Protein AF-A0A4U6M0X3-F1 (afdb_monomer)

Solvent-accessible surface area (backbone atoms only — not comparable to full-atom values): 4436 Å² total; per-residue (Å²): 131,94,80,52,64,73,71,31,24,63,68,73,17,92,46,90,77,32,69,64,73,61,67,56,93,77,85,82,76,87,84,74,75,76,83,42,97,47,71,72,58,19,49,46,52,71,47,17,47,68,55,95,92,39,58,35,85,84,48,23,58,68,60,55,58,76,72,110

Sequence (68 aa):
ESARRDALGAFGGHWDNTPFSSTVNGYIFADYIAASGSTQKSLGLTLNRVVDNKPQFQDNFVTLANRA

Structure (mmCIF, N/CA/C/O backbone):
data_AF-A0A4U6M0X3-F1
#
_entry.id   AF-A0A4U6M0X3-F1
#
loop_
_atom_site.group_PDB
_atom_site.id
_atom_site.type_symbol
_atom_site.label_atom_id
_atom_site.label_alt_id
_atom_site.label_comp_id
_atom_site.label_asym_id
_atom_site.label_entity_id
_atom_site.label_seq_id
_atom_site.pdbx_PDB_ins_code
_atom_site.Cartn_x
_atom_site.Cartn_y
_atom_site.Cartn_z
_atom_site.occupancy
_atom_site.B_iso_or_equiv
_atom_site.auth_seq_id
_atom_site.auth_comp_id
_atom_site.auth_asym_id
_atom_site.auth_atom_id
_atom_site.pdbx_PDB_model_num
ATOM 1 N N . GLU A 1 1 ? 8.020 6.208 0.483 1.00 91.75 1 GLU A N 1
ATOM 2 C CA . GLU A 1 1 ? 6.920 7.174 0.704 1.00 91.75 1 GLU A CA 1
ATOM 3 C C . GLU A 1 1 ? 6.746 7.980 -0.589 1.00 91.75 1 GLU A C 1
ATOM 5 O O . GLU A 1 1 ? 7.702 8.030 -1.353 1.00 91.75 1 GLU A O 1
ATOM 10 N N . SER A 1 2 ? 5.537 8.444 -0.927 1.00 95.81 2 SER A N 1
ATOM 11 C CA . SER A 1 2 ? 5.215 9.120 -2.209 1.00 95.81 2 SER A CA 1
ATOM 12 C C . SER A 1 2 ? 5.433 8.317 -3.516 1.00 95.81 2 SER A C 1
ATOM 14 O O . SER A 1 2 ? 5.356 8.876 -4.609 1.00 95.81 2 SER A O 1
ATOM 16 N N . ALA A 1 3 ? 5.660 7.001 -3.439 1.00 95.94 3 ALA A N 1
ATOM 17 C CA . ALA A 1 3 ? 5.805 6.141 -4.616 1.00 95.94 3 ALA A CA 1
ATOM 18 C C . ALA A 1 3 ? 4.465 5.957 -5.348 1.00 95.94 3 ALA A C 1
ATOM 20 O O . ALA A 1 3 ? 3.425 5.775 -4.713 1.00 95.94 3 ALA A O 1
ATOM 21 N N . ARG A 1 4 ? 4.496 5.965 -6.685 1.00 95.12 4 ARG A N 1
ATOM 22 C CA . ARG A 1 4 ? 3.316 5.793 -7.542 1.00 95.12 4 ARG A CA 1
ATOM 23 C C . ARG A 1 4 ? 3.487 4.603 -8.472 1.00 95.12 4 ARG A C 1
ATOM 25 O O . ARG A 1 4 ? 4.578 4.384 -8.986 1.00 95.12 4 ARG A O 1
ATOM 32 N N . ARG A 1 5 ? 2.388 3.896 -8.743 1.00 95.19 5 ARG A N 1
ATOM 33 C CA . ARG A 1 5 ? 2.344 2.722 -9.628 1.00 95.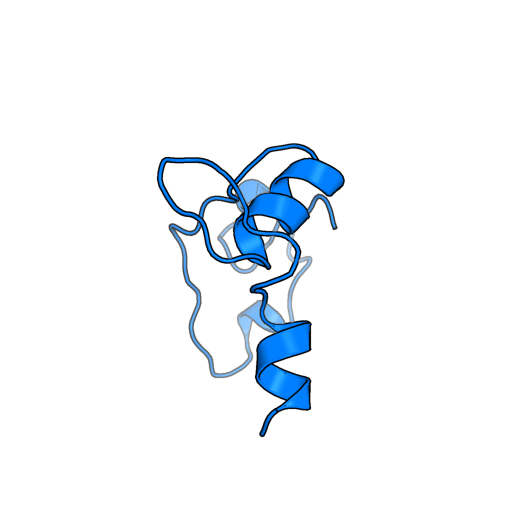19 5 ARG A CA 1
ATOM 34 C C . ARG A 1 5 ? 2.996 2.974 -10.990 1.00 95.19 5 ARG A C 1
ATOM 36 O O . ARG A 1 5 ? 3.808 2.179 -11.433 1.00 95.19 5 ARG A O 1
ATOM 43 N N . ASP A 1 6 ? 2.671 4.092 -11.628 1.00 95.12 6 ASP A N 1
ATOM 44 C CA . ASP A 1 6 ? 3.149 4.445 -12.970 1.00 95.12 6 ASP A CA 1
ATOM 45 C C . ASP A 1 6 ? 4.652 4.760 -13.037 1.00 95.12 6 ASP A C 1
ATOM 47 O O . ASP A 1 6 ? 5.237 4.769 -14.117 1.00 95.12 6 ASP A O 1
ATOM 51 N N . ALA A 1 7 ? 5.288 4.985 -11.886 1.00 96.19 7 ALA A N 1
ATOM 52 C CA . ALA A 1 7 ? 6.717 5.243 -11.781 1.00 96.19 7 ALA A CA 1
ATOM 53 C C . ALA A 1 7 ? 7.538 4.001 -11.392 1.00 96.19 7 ALA A C 1
ATOM 55 O O . ALA A 1 7 ? 8.758 4.112 -11.299 1.00 96.19 7 ALA A O 1
ATOM 56 N N . LEU A 1 8 ? 6.912 2.844 -11.138 1.00 97.19 8 LEU A N 1
ATOM 57 C CA . LEU A 1 8 ? 7.595 1.623 -10.695 1.00 97.19 8 LEU A CA 1
ATOM 58 C C . LEU A 1 8 ? 7.657 0.585 -11.823 1.00 97.19 8 LEU A C 1
ATOM 60 O O . LEU A 1 8 ? 6.620 0.169 -12.344 1.00 97.19 8 LEU A O 1
ATOM 64 N N . GLY A 1 9 ? 8.862 0.116 -12.157 1.00 96.88 9 GLY A N 1
ATOM 65 C CA . GLY A 1 9 ? 9.088 -0.866 -13.226 1.00 96.88 9 GLY A CA 1
ATOM 66 C C . GLY A 1 9 ? 8.289 -2.165 -13.057 1.00 96.88 9 GLY A C 1
ATOM 67 O O . GLY A 1 9 ? 7.709 -2.663 -14.017 1.00 96.88 9 GLY A O 1
ATOM 68 N N . ALA A 1 10 ? 8.138 -2.657 -11.824 1.00 96.44 10 ALA A N 1
ATOM 69 C CA . ALA A 1 10 ? 7.370 -3.865 -11.495 1.00 96.44 10 ALA A CA 1
ATOM 70 C C . ALA A 1 10 ? 5.868 -3.747 -11.818 1.00 96.44 10 ALA A C 1
ATOM 72 O O . ALA A 1 10 ? 5.167 -4.752 -11.874 1.00 96.44 10 ALA A O 1
ATOM 73 N N . PHE A 1 11 ? 5.369 -2.528 -12.043 1.00 95.94 11 PHE A N 1
ATOM 74 C CA . PHE A 1 11 ? 3.996 -2.252 -12.465 1.00 95.94 11 PHE A CA 1
ATOM 75 C C . PHE A 1 11 ? 3.900 -1.832 -13.944 1.00 95.94 11 PHE A C 1
ATOM 77 O O . PHE A 1 11 ? 2.859 -1.333 -14.372 1.00 95.94 11 PHE A O 1
ATOM 84 N N . GLY A 1 12 ? 4.970 -2.011 -14.728 1.00 94.12 12 GLY A N 1
ATOM 85 C CA . GLY A 1 12 ? 5.044 -1.595 -16.131 1.00 94.12 12 GLY A CA 1
ATOM 86 C C . GLY A 1 12 ? 5.458 -0.134 -16.339 1.00 94.12 12 GLY A C 1
ATOM 87 O O . GLY A 1 12 ? 5.219 0.417 -17.413 1.00 94.12 12 GLY A O 1
ATOM 88 N N . GLY A 1 13 ? 6.047 0.514 -15.326 1.00 94.12 13 GLY A N 1
ATOM 89 C CA . GLY A 1 13 ? 6.615 1.857 -15.454 1.00 94.12 13 GLY A CA 1
ATOM 90 C C . GLY A 1 13 ? 7.766 1.924 -16.467 1.00 94.12 13 GLY A C 1
ATOM 91 O O . GLY A 1 13 ? 8.398 0.919 -16.782 1.00 94.12 13 GLY A 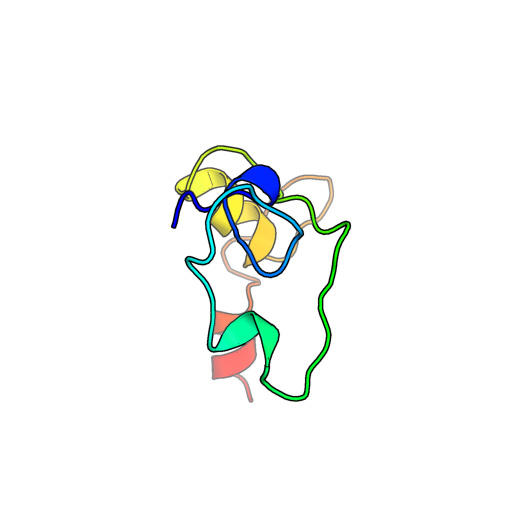O 1
ATOM 92 N N . HIS A 1 14 ? 8.056 3.129 -16.969 1.00 95.00 14 HIS A N 1
ATOM 93 C CA . HIS A 1 14 ? 9.043 3.334 -18.041 1.00 95.00 14 HIS A CA 1
ATOM 94 C C . HIS A 1 14 ? 10.470 2.879 -17.681 1.00 95.00 14 HIS A C 1
ATOM 96 O O . HIS A 1 14 ? 11.210 2.432 -18.554 1.00 95.00 14 HIS A O 1
ATOM 102 N N . TRP A 1 15 ? 10.861 3.002 -16.411 1.00 95.94 15 TRP A N 1
ATOM 103 C CA . TRP A 1 15 ? 12.212 2.696 -15.942 1.00 95.94 15 TRP A CA 1
ATOM 104 C C . TRP A 1 15 ? 12.270 1.356 -15.207 1.00 95.94 15 TRP A C 1
ATOM 106 O O . TRP A 1 15 ? 11.404 1.059 -14.384 1.00 95.94 15 TRP A O 1
ATOM 116 N N . ASP A 1 16 ? 13.353 0.603 -15.409 1.00 96.38 16 ASP A N 1
ATOM 117 C CA . ASP A 1 16 ? 13.672 -0.589 -14.614 1.00 96.38 16 ASP A CA 1
ATOM 118 C C . ASP A 1 16 ? 14.291 -0.201 -13.260 1.00 96.38 16 ASP A C 1
ATOM 120 O O . ASP A 1 16 ? 15.493 -0.308 -13.023 1.00 96.38 16 ASP A O 1
ATOM 124 N N . ASN A 1 17 ? 13.462 0.352 -12.376 1.00 97.31 17 ASN A N 1
ATOM 125 C CA . ASN A 1 17 ? 13.879 0.884 -11.077 1.00 97.31 17 ASN A CA 1
ATOM 126 C C . ASN A 1 17 ? 13.429 0.027 -9.880 1.00 97.31 17 ASN A C 1
ATOM 128 O O . ASN A 1 17 ? 13.620 0.424 -8.731 1.00 97.31 17 ASN A O 1
ATOM 132 N N . THR A 1 18 ? 12.856 -1.153 -10.130 1.00 97.62 18 THR A N 1
ATOM 133 C CA . THR A 1 18 ? 12.428 -2.105 -9.089 1.00 97.62 18 THR A CA 1
ATOM 134 C C . THR A 1 18 ? 12.815 -3.560 -9.407 1.00 97.62 18 THR A C 1
ATOM 136 O O . THR A 1 18 ? 11.961 -4.443 -9.303 1.00 97.62 18 THR A O 1
ATOM 139 N N . PRO A 1 19 ? 14.075 -3.863 -9.768 1.00 97.06 19 PRO A N 1
ATOM 140 C CA . PRO A 1 19 ? 14.466 -5.187 -10.270 1.00 97.06 19 PRO A CA 1
ATOM 141 C C . PRO A 1 19 ? 14.212 -6.328 -9.270 1.00 97.06 19 PRO A C 1
ATOM 143 O O . PRO A 1 19 ? 13.815 -7.426 -9.657 1.00 97.06 19 PRO A O 1
ATOM 146 N N . PHE A 1 20 ? 14.373 -6.067 -7.968 1.00 97.38 20 PHE A N 1
ATOM 147 C CA . PHE A 1 20 ? 14.043 -7.042 -6.923 1.00 97.38 20 PHE A CA 1
ATOM 148 C C . PHE A 1 20 ? 12.543 -7.381 -6.912 1.00 97.38 20 PHE A C 1
ATOM 150 O O . PHE A 1 20 ? 12.169 -8.549 -6.990 1.00 97.38 20 PHE A O 1
ATOM 157 N N . SER A 1 21 ? 11.673 -6.366 -6.877 1.00 96.38 21 SER A N 1
ATOM 158 C CA . SER A 1 21 ? 10.217 -6.569 -6.862 1.00 96.38 21 SER A CA 1
ATOM 159 C C . SER A 1 21 ? 9.687 -7.183 -8.159 1.00 96.38 21 SER A C 1
ATOM 161 O O . SER A 1 21 ? 8.658 -7.847 -8.128 1.00 96.38 21 SER A O 1
ATOM 163 N N . SER A 1 22 ? 10.383 -6.987 -9.282 1.00 95.69 22 SER A N 1
ATOM 164 C CA . SER A 1 22 ? 10.038 -7.589 -10.576 1.00 95.69 22 SER A CA 1
ATOM 165 C C . SER A 1 22 ? 10.361 -9.089 -10.664 1.00 95.69 22 SER A C 1
ATOM 167 O O . SER A 1 22 ? 9.910 -9.745 -11.598 1.00 95.69 22 SER A O 1
ATOM 169 N N . THR A 1 23 ? 11.167 -9.634 -9.744 1.00 95.81 23 THR A N 1
ATOM 170 C CA . THR A 1 23 ? 11.716 -11.003 -9.851 1.00 95.81 23 THR A CA 1
ATOM 171 C C . THR A 1 23 ? 11.417 -11.896 -8.652 1.00 95.81 23 THR A C 1
ATOM 173 O O . THR A 1 23 ? 11.413 -13.120 -8.786 1.00 95.81 23 THR A O 1
ATOM 176 N N . VAL A 1 24 ? 11.167 -11.317 -7.478 1.00 97.00 24 VAL A N 1
ATOM 177 C CA . VAL A 1 24 ? 10.838 -12.081 -6.272 1.00 97.00 24 VAL A CA 1
ATOM 178 C C . VAL A 1 24 ? 9.504 -12.823 -6.429 1.00 97.00 24 VAL A C 1
ATOM 180 O O . VAL A 1 24 ? 8.543 -12.298 -6.987 1.00 97.00 24 VAL A O 1
ATOM 183 N N . ASN A 1 25 ? 9.420 -14.047 -5.901 1.00 97.19 25 ASN A N 1
ATOM 184 C CA . ASN A 1 25 ? 8.163 -14.791 -5.853 1.00 97.19 25 ASN A CA 1
ATOM 185 C C . ASN A 1 25 ? 7.211 -14.137 -4.835 1.00 97.19 25 ASN A C 1
ATOM 187 O O . ASN A 1 25 ? 7.487 -14.142 -3.634 1.00 97.19 25 ASN A O 1
ATOM 191 N N . GLY A 1 26 ? 6.109 -13.561 -5.311 1.00 95.12 26 GLY A N 1
ATOM 192 C CA . GLY A 1 26 ? 5.143 -12.854 -4.479 1.00 95.12 26 GLY A CA 1
ATOM 193 C C . GLY A 1 26 ? 3.907 -12.405 -5.253 1.00 95.12 26 GLY A C 1
ATOM 194 O O . GLY A 1 26 ? 3.740 -12.714 -6.431 1.00 95.12 26 GLY A O 1
ATOM 195 N N . TYR A 1 27 ? 3.035 -11.659 -4.574 1.00 96.25 27 TYR A N 1
ATOM 196 C CA . TYR A 1 27 ? 1.812 -11.110 -5.157 1.00 96.25 27 TYR A C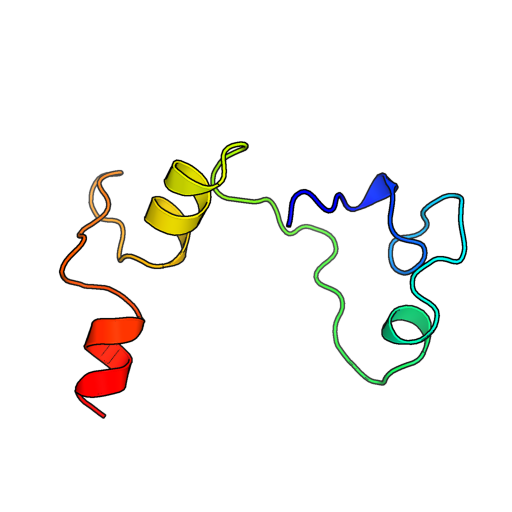A 1
ATOM 197 C C . TYR A 1 27 ? 1.942 -9.604 -5.388 1.00 96.25 27 TYR A C 1
ATOM 199 O O . TYR A 1 27 ? 2.340 -8.864 -4.487 1.00 96.25 27 TYR A O 1
ATOM 207 N N . ILE A 1 28 ? 1.538 -9.148 -6.575 1.00 94.50 28 ILE A N 1
ATOM 208 C CA . ILE A 1 28 ? 1.383 -7.727 -6.897 1.00 94.50 28 ILE A CA 1
ATOM 209 C C . ILE A 1 28 ? -0.106 -7.383 -6.872 1.00 94.50 28 ILE A C 1
ATOM 211 O O . ILE A 1 28 ? -0.890 -7.887 -7.673 1.00 94.50 28 ILE A O 1
ATOM 215 N N . PHE A 1 29 ? -0.495 -6.483 -5.971 1.00 96.00 29 PHE A N 1
ATOM 216 C CA . PHE A 1 29 ? -1.841 -5.912 -5.934 1.00 96.00 29 PHE A CA 1
ATOM 217 C C . PHE A 1 29 ? -1.900 -4.702 -6.875 1.00 96.00 29 PHE A C 1
ATOM 219 O O . PHE A 1 29 ? -1.570 -3.582 -6.486 1.00 96.00 29 PHE A O 1
ATOM 226 N N . ALA A 1 30 ? -2.281 -4.934 -8.133 1.00 94.50 30 ALA A N 1
ATOM 227 C CA . ALA A 1 30 ? -2.215 -3.922 -9.192 1.00 94.50 30 ALA A CA 1
ATOM 228 C C . ALA A 1 30 ? -3.218 -2.763 -9.029 1.00 94.50 30 ALA A C 1
ATOM 230 O O . ALA A 1 30 ? -2.954 -1.658 -9.511 1.00 94.50 30 ALA A O 1
ATOM 231 N N . ASP A 1 31 ? -4.323 -2.993 -8.315 1.00 95.56 31 ASP A N 1
ATOM 232 C CA . ASP A 1 31 ? -5.447 -2.053 -8.179 1.00 95.56 31 ASP A CA 1
ATOM 233 C C . ASP A 1 31 ? -5.572 -1.439 -6.774 1.00 95.56 31 ASP A C 1
ATOM 235 O O . ASP A 1 31 ? -6.626 -0.936 -6.386 1.00 95.56 31 ASP A O 1
ATOM 239 N N . TYR A 1 32 ? -4.491 -1.462 -5.989 1.00 95.56 32 TYR A N 1
ATOM 240 C CA . TYR A 1 32 ? -4.458 -0.790 -4.691 1.00 95.56 32 TYR A CA 1
ATOM 241 C C . TYR A 1 32 ? -4.431 0.740 -4.849 1.00 95.56 32 TYR A C 1
ATOM 243 O O . TYR A 1 32 ? -3.591 1.294 -5.561 1.00 95.56 32 TYR A O 1
ATOM 251 N N . ILE A 1 33 ? -5.315 1.432 -4.125 1.00 96.12 33 ILE A N 1
ATOM 252 C CA . ILE A 1 33 ? -5.398 2.897 -4.072 1.00 96.12 33 ILE A CA 1
ATOM 253 C C . ILE A 1 33 ? -5.262 3.336 -2.612 1.00 96.12 33 ILE A C 1
ATOM 255 O O . ILE A 1 33 ? -5.947 2.819 -1.731 1.00 96.12 33 ILE A O 1
ATOM 259 N N . ALA A 1 34 ? -4.381 4.303 -2.347 1.00 96.62 34 ALA A N 1
ATOM 260 C CA . ALA A 1 34 ? -4.190 4.839 -1.003 1.00 96.62 34 ALA A CA 1
ATOM 261 C C . ALA A 1 34 ? -5.439 5.587 -0.505 1.00 96.62 34 ALA A C 1
ATOM 263 O O . ALA A 1 34 ? -6.108 6.283 -1.267 1.00 96.62 34 ALA A O 1
ATOM 264 N N . ALA A 1 35 ? -5.702 5.527 0.802 1.00 95.88 35 ALA A N 1
ATOM 265 C CA . ALA A 1 35 ? -6.866 6.170 1.415 1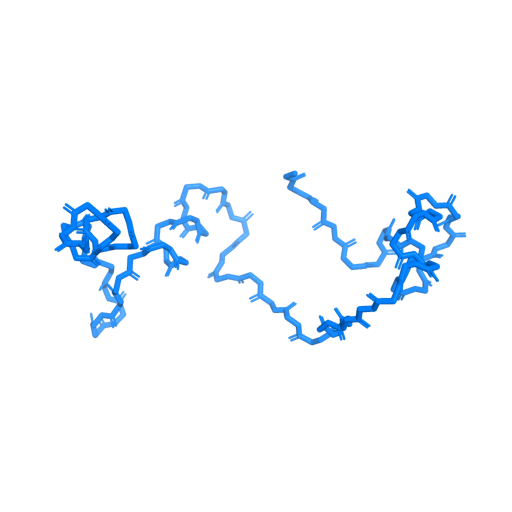.00 95.88 35 ALA A CA 1
ATOM 266 C C . ALA A 1 35 ? -6.860 7.716 1.329 1.00 95.88 35 ALA A C 1
ATOM 268 O O . ALA A 1 35 ? -7.894 8.358 1.513 1.00 95.88 35 ALA A O 1
ATOM 269 N N . SER A 1 36 ? -5.698 8.337 1.088 1.00 95.62 36 SER A N 1
ATOM 270 C CA . SER A 1 36 ? -5.545 9.783 0.875 1.00 95.62 36 SER A CA 1
ATOM 271 C C . SER A 1 36 ? -4.206 10.108 0.200 1.00 95.62 36 SER A C 1
ATOM 273 O O . SER A 1 36 ? -3.254 9.338 0.305 1.00 95.62 36 SER A O 1
ATOM 275 N N . GLY A 1 37 ? -4.111 11.280 -0.440 1.00 96.06 37 GLY A N 1
ATOM 276 C CA . GLY A 1 37 ? -2.892 11.771 -1.099 1.00 96.06 37 GLY A CA 1
ATOM 277 C C . GLY A 1 37 ? -1.852 12.429 -0.179 1.00 96.06 37 GLY A C 1
ATOM 278 O O . GLY A 1 37 ? -0.753 12.715 -0.635 1.00 96.06 37 GLY A O 1
ATOM 279 N N . SER A 1 38 ? -2.169 12.678 1.097 1.00 97.06 38 SER A N 1
ATOM 280 C CA . SER A 1 38 ? -1.215 13.218 2.083 1.00 97.06 38 SER A CA 1
ATOM 281 C C . SER A 1 38 ? -0.835 12.182 3.137 1.00 97.06 38 SER A C 1
ATOM 283 O O . SER A 1 38 ? -1.674 11.380 3.554 1.00 97.06 38 SER A O 1
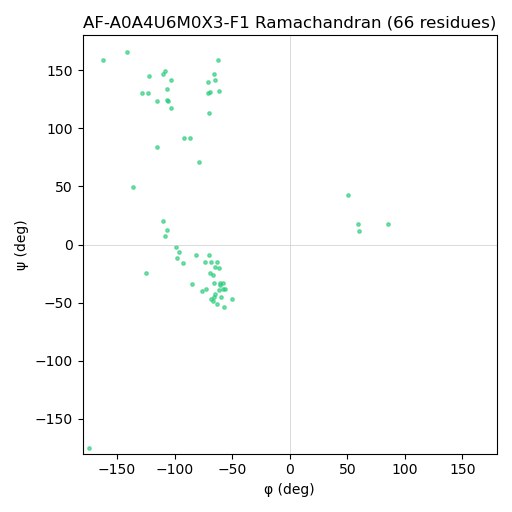ATOM 285 N N . THR A 1 39 ? 0.410 12.235 3.615 1.00 96.56 39 THR A N 1
ATOM 286 C CA . THR A 1 39 ? 0.997 11.244 4.533 1.00 96.56 39 THR A CA 1
ATOM 287 C C . THR A 1 39 ? 0.183 11.087 5.814 1.00 96.56 39 THR A C 1
ATOM 289 O O . THR A 1 39 ? -0.281 9.990 6.119 1.00 96.56 39 THR A O 1
ATOM 292 N N . GLN A 1 40 ? -0.087 12.187 6.525 1.00 95.56 40 GLN A N 1
ATOM 293 C CA . GLN A 1 40 ? -0.826 12.149 7.792 1.00 95.56 40 GLN A CA 1
AT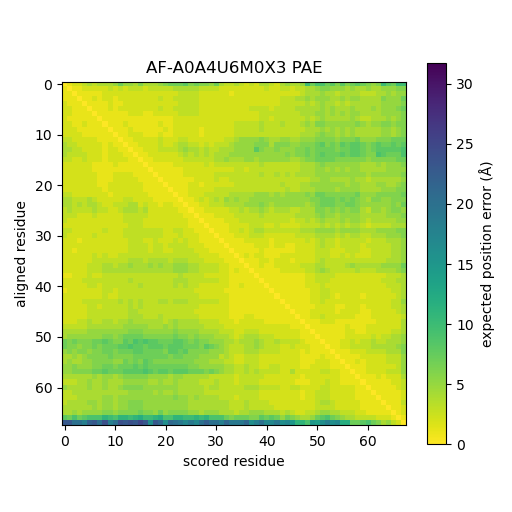OM 294 C C . GLN A 1 40 ? -2.237 11.565 7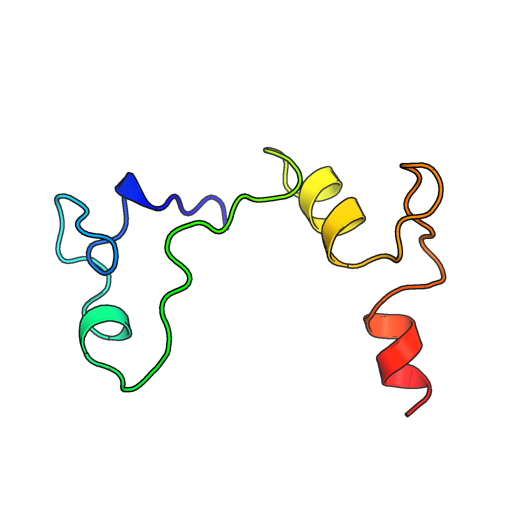.629 1.00 95.56 40 GLN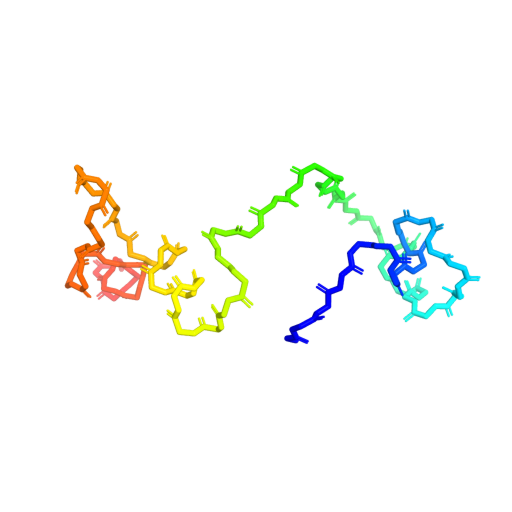 A C 1
ATOM 296 O O . GLN A 1 40 ? -2.654 10.719 8.418 1.00 95.56 40 GLN A O 1
ATOM 301 N N . LYS A 1 41 ? -2.976 11.985 6.594 1.00 94.88 41 LYS A N 1
ATOM 302 C CA . LYS A 1 41 ? -4.350 11.518 6.372 1.00 94.88 41 LYS A CA 1
ATOM 303 C C . LYS A 1 41 ? -4.382 10.069 5.877 1.00 94.88 41 LYS A C 1
ATOM 305 O O . LYS A 1 41 ? -5.242 9.309 6.307 1.00 94.88 41 LYS A O 1
ATOM 310 N N . SER A 1 42 ? -3.438 9.676 5.019 1.00 96.75 42 SER A N 1
ATOM 311 C CA . SER A 1 42 ? -3.340 8.308 4.497 1.00 96.75 42 SER A CA 1
ATOM 312 C C . SER A 1 42 ? -3.011 7.311 5.609 1.00 96.75 42 SER A C 1
ATOM 314 O O . SER A 1 42 ? -3.703 6.303 5.750 1.00 96.75 42 SER A O 1
ATOM 316 N N . LEU A 1 43 ? -2.044 7.637 6.477 1.00 95.81 43 LEU A N 1
ATOM 317 C CA . LEU A 1 43 ? -1.719 6.824 7.654 1.00 95.81 43 LEU A CA 1
ATOM 318 C C . LEU A 1 43 ? -2.874 6.794 8.659 1.00 95.81 43 LEU A C 1
ATOM 320 O O . LEU A 1 43 ? -3.220 5.727 9.160 1.00 95.81 43 LEU A O 1
ATOM 324 N N . GLY A 1 44 ? -3.511 7.943 8.907 1.00 95.19 44 GLY A N 1
ATOM 325 C CA . GLY A 1 44 ? -4.664 8.045 9.800 1.00 95.19 44 GLY A CA 1
ATOM 326 C C . GLY A 1 44 ? -5.831 7.143 9.388 1.00 95.19 44 GLY A C 1
ATOM 327 O O . GLY A 1 44 ? -6.462 6.546 10.253 1.00 95.19 44 GLY A O 1
ATOM 328 N N . LEU A 1 45 ? -6.091 6.996 8.089 1.00 96.06 45 LEU A N 1
ATOM 329 C CA . LEU A 1 45 ? -7.156 6.128 7.576 1.00 96.06 45 LEU A CA 1
ATOM 330 C C . LEU A 1 45 ? -6.728 4.662 7.429 1.00 96.06 45 LEU A C 1
ATOM 332 O O . LEU A 1 45 ? -7.547 3.776 7.625 1.00 96.06 45 LEU A O 1
ATOM 336 N N . THR A 1 46 ? -5.464 4.401 7.093 1.00 95.94 46 THR A N 1
ATOM 337 C CA . THR A 1 46 ? -4.961 3.034 6.861 1.00 95.94 46 THR A CA 1
ATOM 338 C C . THR A 1 46 ? -4.728 2.270 8.163 1.00 95.94 46 THR A C 1
ATOM 340 O O . THR A 1 46 ? -4.992 1.075 8.233 1.00 95.94 46 THR A O 1
ATOM 343 N N . LEU A 1 47 ? -4.199 2.939 9.192 1.00 96.81 47 LEU A N 1
ATOM 344 C CA . LEU A 1 47 ? -3.730 2.262 10.405 1.00 96.81 47 LEU A CA 1
ATOM 345 C C . LEU A 1 47 ? -4.777 2.171 11.519 1.00 96.81 47 LEU A C 1
ATOM 347 O O . LEU A 1 47 ? -4.596 1.398 12.460 1.00 96.81 47 LEU A O 1
ATOM 351 N N . ASN A 1 48 ? -5.843 2.964 11.438 1.00 97.56 48 ASN A N 1
ATOM 352 C CA . ASN A 1 48 ? -6.885 3.020 12.457 1.00 97.56 48 ASN A CA 1
ATOM 353 C C . ASN A 1 48 ? -8.160 2.372 11.933 1.00 97.56 48 ASN A C 1
ATOM 355 O O . ASN A 1 48 ? -8.473 2.460 10.746 1.00 97.56 48 ASN A O 1
ATOM 359 N N . ARG A 1 49 ? -8.946 1.785 12.833 1.00 96.50 49 ARG A N 1
ATOM 360 C CA . ARG A 1 49 ? -10.300 1.359 12.502 1.00 96.50 49 ARG A CA 1
ATOM 361 C C . ARG A 1 49 ? -11.125 2.577 12.094 1.00 96.50 49 ARG A C 1
ATOM 363 O O . ARG A 1 49 ? -11.146 3.588 12.797 1.00 96.50 49 ARG A O 1
ATOM 370 N N . VAL A 1 50 ? -11.837 2.471 10.978 1.00 95.19 50 VAL A N 1
ATOM 371 C CA . VAL A 1 50 ? -12.740 3.521 10.494 1.00 95.19 50 VAL A CA 1
ATOM 372 C C . VAL A 1 50 ? -14.181 3.092 10.745 1.00 95.19 50 VAL A C 1
ATOM 374 O O . VAL A 1 50 ? -14.606 2.031 10.297 1.00 95.19 50 VAL A O 1
ATOM 377 N N . VAL A 1 51 ? -14.932 3.924 11.466 1.00 96.31 51 VAL A N 1
ATOM 378 C CA . VAL A 1 51 ? -16.372 3.757 11.717 1.00 96.31 51 VAL A CA 1
ATOM 379 C C . VAL A 1 51 ? -17.047 5.072 11.347 1.00 96.31 51 VAL A C 1
ATOM 381 O O . VAL A 1 51 ? -16.560 6.132 11.737 1.00 96.31 51 VAL A O 1
ATOM 384 N N . ASP A 1 52 ? -18.110 5.025 10.542 1.00 94.38 52 ASP A N 1
ATOM 385 C CA . ASP A 1 52 ? -18.828 6.213 10.050 1.00 94.38 52 ASP A CA 1
ATOM 386 C C . ASP A 1 52 ? -17.906 7.275 9.419 1.00 94.38 52 ASP A C 1
ATOM 388 O O . ASP A 1 52 ? -18.023 8.474 9.681 1.00 94.38 52 ASP A O 1
ATOM 392 N N . ASN A 1 53 ? -16.940 6.828 8.605 1.00 88.06 53 ASN A N 1
ATOM 393 C CA . ASN A 1 53 ? -15.903 7.660 7.972 1.00 88.06 53 A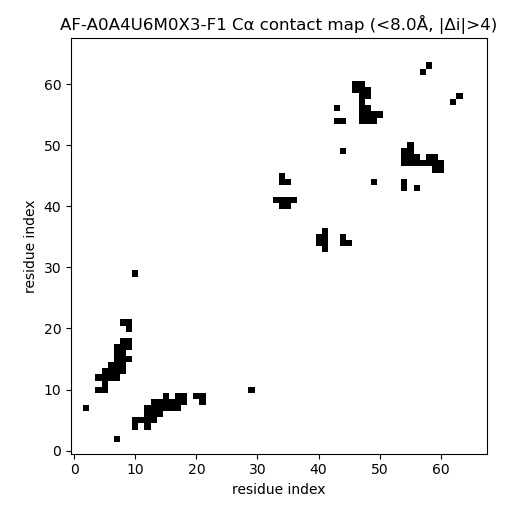SN A CA 1
ATOM 394 C C . ASN A 1 53 ? -15.000 8.439 8.948 1.00 88.06 53 ASN A C 1
ATOM 396 O O . ASN A 1 53 ? -14.313 9.379 8.542 1.00 88.06 53 ASN A O 1
ATOM 400 N N . LYS A 1 54 ? -14.964 8.052 10.227 1.00 91.88 54 LYS A N 1
ATOM 401 C CA . LYS A 1 54 ? -14.111 8.663 11.249 1.00 91.88 54 LYS A CA 1
ATOM 402 C C . LYS A 1 54 ? -13.077 7.650 11.751 1.00 91.88 54 LYS A C 1
ATOM 404 O O . LYS A 1 54 ? -13.466 6.576 12.221 1.00 91.88 54 LYS A O 1
ATOM 409 N N . PRO A 1 55 ? -11.771 7.964 11.669 1.00 94.62 55 PRO A N 1
ATOM 410 C CA . PRO A 1 55 ? -10.737 7.102 12.225 1.00 94.62 55 PRO A CA 1
ATOM 411 C C . PRO A 1 55 ? -10.799 7.109 13.759 1.00 94.62 55 PRO A C 1
ATOM 413 O O . PRO A 1 55 ? -10.839 8.166 14.389 1.00 94.62 55 PRO A O 1
ATOM 416 N N . GLN A 1 56 ? -10.784 5.922 14.360 1.00 96.31 56 GLN A N 1
ATOM 417 C CA . GLN A 1 56 ? -10.732 5.717 15.805 1.00 96.31 56 GLN A CA 1
ATOM 418 C C . GLN A 1 56 ? -9.267 5.601 16.243 1.00 96.31 56 GLN A C 1
ATOM 420 O O . GLN A 1 56 ? -8.694 4.519 16.235 1.00 96.31 56 GLN A O 1
ATOM 425 N N . PHE A 1 57 ? -8.634 6.716 16.621 1.00 91.88 57 PHE A N 1
ATOM 426 C CA . PHE A 1 57 ? -7.177 6.757 16.844 1.00 91.88 57 PHE A CA 1
ATOM 427 C C . PHE A 1 57 ? -6.646 5.837 17.958 1.00 91.88 57 PHE A C 1
ATOM 429 O O . PHE A 1 57 ? -5.459 5.528 17.967 1.00 91.88 57 PHE A O 1
ATOM 436 N N . GLN A 1 58 ? -7.499 5.404 18.891 1.00 93.12 58 GLN A N 1
ATOM 437 C CA . GLN A 1 58 ? -7.144 4.470 19.973 1.00 93.12 58 GLN A CA 1
ATOM 438 C C . GLN A 1 58 ? -7.488 3.004 19.649 1.00 93.12 58 GLN A C 1
ATOM 440 O O . GLN A 1 58 ? -7.153 2.116 20.428 1.00 93.12 58 GLN A O 1
ATOM 445 N N . ASP A 1 59 ? -8.169 2.750 18.526 1.00 96.06 59 ASP A N 1
ATOM 446 C CA . ASP A 1 59 ? -8.512 1.416 18.021 1.00 96.06 59 ASP A CA 1
ATOM 447 C C . ASP A 1 59 ? -7.782 1.215 16.685 1.00 96.06 59 ASP A C 1
ATOM 449 O O . ASP A 1 59 ? -8.285 1.536 15.605 1.00 96.06 59 ASP A O 1
ATOM 453 N N . ASN A 1 60 ? -6.518 0.799 16.775 1.00 95.88 60 ASN A N 1
ATOM 454 C CA . ASN A 1 60 ? -5.580 0.781 15.654 1.00 95.88 60 ASN A CA 1
ATOM 455 C C . ASN A 1 60 ? -4.665 -0.452 15.671 1.00 95.88 60 ASN A C 1
ATOM 457 O O . ASN A 1 60 ? -4.547 -1.140 16.689 1.00 95.88 60 ASN A O 1
ATOM 461 N N . PHE A 1 61 ? -3.978 -0.717 14.556 1.00 94.94 61 PHE A N 1
ATOM 462 C CA . PHE A 1 61 ? -3.115 -1.900 14.422 1.00 94.94 61 PHE A CA 1
ATOM 463 C C . PHE A 1 61 ? -2.004 -1.989 15.480 1.00 94.94 61 PHE A C 1
ATOM 465 O O . PHE A 1 61 ? -1.680 -3.091 15.911 1.00 94.94 61 PHE A O 1
ATOM 472 N N . VAL A 1 62 ? -1.450 -0.862 15.943 1.00 95.31 62 VAL A N 1
ATOM 473 C CA . VAL A 1 62 ? -0.417 -0.849 16.996 1.00 95.31 62 VAL A CA 1
ATOM 474 C C . VAL A 1 62 ? -1.018 -1.282 18.332 1.00 95.31 62 VAL A C 1
ATOM 476 O O . VAL A 1 62 ? -0.472 -2.141 19.019 1.00 95.31 62 VAL A O 1
ATOM 479 N N . THR A 1 63 ? -2.178 -0.730 18.692 1.00 95.69 63 THR A N 1
ATOM 480 C CA . THR A 1 63 ? -2.887 -1.107 19.923 1.00 95.69 63 THR A CA 1
ATOM 481 C C . THR A 1 63 ? -3.392 -2.546 19.888 1.00 95.69 63 THR A C 1
ATOM 483 O O . THR A 1 63 ? -3.403 -3.198 20.927 1.00 95.69 63 THR A O 1
ATOM 486 N N . LEU A 1 64 ? -3.775 -3.053 18.711 1.00 94.75 64 LEU A N 1
ATOM 487 C CA . LEU A 1 64 ? -4.152 -4.449 18.513 1.00 94.75 64 LEU A CA 1
ATOM 488 C C . LEU A 1 64 ? -2.946 -5.373 18.707 1.00 94.75 64 LEU A C 1
ATOM 490 O O . LEU A 1 64 ? -3.042 -6.337 19.458 1.00 94.75 64 LEU A O 1
ATOM 494 N N . ALA A 1 65 ? -1.812 -5.053 18.079 1.00 95.75 65 ALA A N 1
ATOM 495 C CA . ALA A 1 65 ? -0.587 -5.840 18.189 1.00 95.75 65 ALA A CA 1
ATOM 496 C C . ALA A 1 65 ? -0.064 -5.907 19.632 1.00 95.75 65 ALA A C 1
ATOM 498 O O . ALA A 1 65 ? 0.343 -6.970 20.075 1.00 95.75 65 ALA A O 1
ATOM 499 N N . ASN A 1 66 ? -0.146 -4.811 20.392 1.00 94.88 66 ASN A N 1
ATOM 500 C CA . ASN A 1 66 ? 0.284 -4.776 21.796 1.00 94.88 66 ASN A CA 1
ATOM 501 C C . ASN A 1 66 ? -0.611 -5.583 22.758 1.00 94.88 66 ASN A C 1
ATOM 503 O O . ASN A 1 66 ? -0.279 -5.696 23.936 1.00 94.88 66 ASN A O 1
ATOM 507 N N . ARG A 1 67 ? -1.771 -6.077 22.303 1.00 92.44 67 ARG A N 1
ATOM 508 C CA . ARG A 1 67 ? -2.681 -6.923 23.097 1.00 92.44 67 ARG A CA 1
ATOM 509 C C . ARG A 1 67 ? -2.515 -8.421 22.816 1.00 92.44 67 ARG A C 1
ATOM 511 O O . ARG A 1 67 ? -3.128 -9.207 23.536 1.00 92.44 67 ARG A O 1
ATOM 518 N N . ALA A 1 68 ? -1.788 -8.788 21.761 1.00 72.62 68 ALA A N 1
ATOM 519 C CA . ALA A 1 68 ? -1.478 -10.173 21.405 1.00 72.62 68 ALA A CA 1
ATOM 520 C C . ALA A 1 68 ? -0.242 -10.663 22.170 1.00 72.62 68 ALA A C 1
ATOM 522 O O . ALA A 1 68 ? -0.217 -11.869 22.496 1.00 72.62 68 ALA A O 1
#

Foldseek 3Di:
DQDDLCCDVCNVHPDPPCVVSVPDPDDDPNPDDFPDPDDVVSCQPPFADADPNHGPVCHGPVNVVVVD

Secondary structure (DSSP, 8-state):
----GGG-GGGT-SS---TTTTTSSS---TT---S-SSHHHHHHHHHEEEETTEEEEEEEHHHHHTT-

pLDDT: mean 95.16, std 3.17, range [72.62, 97.62]

Mean predicted aligned error: 3.39 Å

Radius of gyration: 15.67 Å; Cα contacts (8 Å, |Δi|>4): 61; chains: 1; bounding box: 33×28×41 Å